Protein AF-A0A963LP59-F1 (afdb_monomer_lite)

Sequence (106 aa):
TFDLPARMNAHVATSLRHVARDGEGTQTPLRTLEPGSGSCRDDALLMMEAVRRLGIAARFVSGYLYDESLDADGEGAMVDSCVTHAWLQVFLPGAGWITYDPTNNL

Foldseek 3Di:
DVCVLLVLLQCLLVQADEDDDPDPDEDDLVRCVVVRYGHQRNSQNNSCVVVVVVVWHKDKDKDADADPCVVPPNPPDQPRHPHIGIHMWIQDVPPGTDTGGSNRSD

Secondary structure (DSSP, 8-state):
-THHHHHHHHHHHHHSEE----SSS---HHHHHTTTEE-HHHHHHHHHHHHHHTT--EEEEEEE---GGGGTTTTTPPTTTTSEEEEEEEEETTTEEEEE-TTTT-

Structure (mmCIF, N/CA/C/O backbone):
data_AF-A0A963LP59-F1
#
_entry.id   AF-A0A963LP59-F1
#
loop_
_atom_site.group_PDB
_atom_site.id
_atom_site.type_symbol
_atom_site.label_atom_id
_atom_site.label_alt_id
_atom_site.label_comp_id
_atom_site.label_asym_id
_atom_site.label_entity_id
_atom_site.label_seq_id
_atom_site.pdbx_PDB_ins_code
_atom_site.Cartn_x
_atom_site.Cartn_y
_atom_site.Cartn_z
_atom_site.occupancy
_atom_site.B_iso_or_equiv
_atom_site.auth_seq_id
_atom_site.auth_comp_id
_atom_site.auth_asym_id
_atom_site.auth_atom_id
_atom_site.pdbx_PDB_model_num
ATOM 1 N N . THR A 1 1 ? -17.927 -0.060 7.142 1.00 60.94 1 THR A N 1
ATOM 2 C CA . THR A 1 1 ? -16.512 0.056 7.564 1.00 60.94 1 THR A CA 1
ATOM 3 C C . THR A 1 1 ? -15.625 -1.003 6.931 1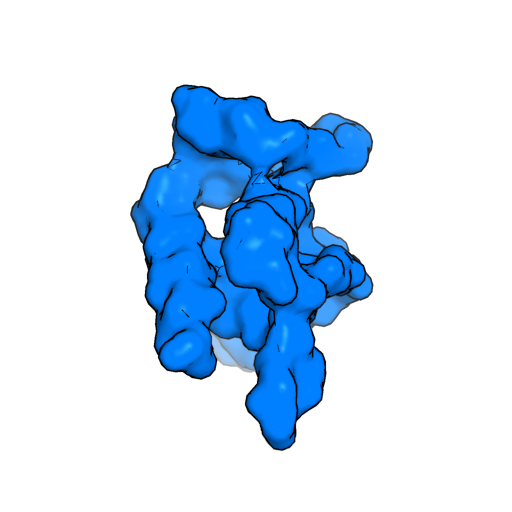.00 60.94 1 THR A C 1
ATOM 5 O O . THR A 1 1 ? -14.595 -0.625 6.402 1.00 60.94 1 THR A O 1
ATOM 8 N N . PHE A 1 2 ? -16.025 -2.283 6.908 1.00 72.94 2 PHE A N 1
ATOM 9 C CA . PHE A 1 2 ? -15.237 -3.378 6.307 1.00 72.94 2 PHE A CA 1
ATOM 10 C C . PHE A 1 2 ? -14.897 -3.211 4.817 1.00 72.94 2 PHE A C 1
ATOM 12 O O . PHE A 1 2 ? -13.847 -3.660 4.388 1.00 72.94 2 PHE A O 1
ATOM 19 N N . ASP A 1 3 ? -15.750 -2.532 4.051 1.00 88.19 3 ASP A N 1
ATOM 20 C CA . ASP A 1 3 ? -15.566 -2.319 2.607 1.00 88.19 3 ASP A CA 1
ATOM 21 C C . ASP A 1 3 ? -14.497 -1.261 2.262 1.00 88.19 3 ASP A C 1
ATOM 23 O O . ASP A 1 3 ? -13.951 -1.223 1.163 1.00 88.19 3 ASP A O 1
ATOM 27 N N . LEU A 1 4 ? -14.164 -0.380 3.211 1.00 91.12 4 LEU A N 1
ATOM 28 C CA . LEU A 1 4 ? -13.279 0.751 2.940 1.00 91.12 4 LEU A CA 1
ATOM 29 C C . LEU A 1 4 ? -11.848 0.319 2.561 1.00 91.12 4 LEU A C 1
ATOM 31 O O . LEU A 1 4 ? -11.371 0.796 1.532 1.00 91.12 4 LEU A O 1
ATOM 35 N N . PRO A 1 5 ? -11.169 -0.583 3.302 1.00 91.69 5 PRO A N 1
ATOM 36 C CA . PRO A 1 5 ? -9.846 -1.063 2.904 1.00 91.69 5 PRO A CA 1
ATOM 37 C C . PRO A 1 5 ? -9.851 -1.779 1.549 1.00 91.69 5 PRO A C 1
ATOM 39 O O . PRO A 1 5 ? -8.947 -1.548 0.757 1.00 91.69 5 PRO A O 1
ATOM 42 N N . ALA A 1 6 ? -10.888 -2.562 1.241 1.00 92.19 6 ALA A N 1
ATOM 43 C CA . ALA A 1 6 ? -11.010 -3.242 -0.049 1.00 92.19 6 ALA A CA 1
ATOM 44 C C . ALA A 1 6 ? -11.122 -2.243 -1.215 1.00 92.19 6 ALA A C 1
ATOM 46 O O . ALA A 1 6 ? -10.415 -2.357 -2.215 1.00 92.19 6 ALA A O 1
ATOM 47 N N . ARG A 1 7 ? -11.942 -1.194 -1.064 1.00 94.38 7 ARG A N 1
ATOM 48 C CA . ARG A 1 7 ? -12.031 -0.112 -2.058 1.00 94.38 7 ARG A CA 1
ATOM 49 C C . ARG A 1 7 ? -10.726 0.666 -2.205 1.00 94.38 7 ARG A C 1
ATOM 51 O O . ARG A 1 7 ? -10.390 1.076 -3.312 1.00 94.38 7 ARG A O 1
ATOM 58 N N . MET A 1 8 ? -10.004 0.887 -1.106 1.00 93.69 8 MET A N 1
ATOM 59 C CA . MET A 1 8 ? -8.686 1.524 -1.146 1.00 93.69 8 MET A CA 1
ATOM 60 C C . MET A 1 8 ? -7.670 0.656 -1.892 1.00 93.69 8 MET A C 1
ATOM 62 O O . MET A 1 8 ? -6.946 1.195 -2.720 1.00 93.69 8 MET A O 1
ATOM 66 N N . ASN A 1 9 ? -7.668 -0.659 -1.658 1.00 93.62 9 ASN A N 1
ATOM 67 C CA . ASN A 1 9 ? -6.807 -1.616 -2.355 1.00 93.62 9 ASN A CA 1
ATOM 68 C C . ASN A 1 9 ? -7.004 -1.534 -3.872 1.00 93.62 9 ASN A C 1
ATOM 70 O O . ASN A 1 9 ? -6.069 -1.231 -4.608 1.00 93.62 9 ASN A O 1
ATOM 74 N N . ALA A 1 10 ? -8.257 -1.665 -4.316 1.00 92.94 10 ALA A N 1
ATOM 75 C CA . ALA A 1 10 ? -8.611 -1.583 -5.728 1.00 92.94 10 ALA A CA 1
ATOM 76 C C . ALA A 1 10 ? -8.272 -0.220 -6.342 1.00 92.94 10 ALA A C 1
ATOM 78 O O . ALA A 1 10 ? -7.862 -0.136 -7.500 1.00 92.94 10 ALA A O 1
ATOM 79 N N . HIS A 1 11 ? -8.423 0.864 -5.579 1.00 94.12 11 HIS A N 1
ATOM 80 C CA . HIS A 1 11 ? -8.064 2.191 -6.060 1.00 94.12 11 HIS A CA 1
ATOM 81 C C . HIS A 1 11 ? -6.551 2.351 -6.226 1.00 94.12 11 HIS A C 1
ATOM 83 O O . HIS A 1 11 ? -6.119 2.879 -7.245 1.00 94.12 11 HIS A O 1
ATOM 89 N N . VAL A 1 12 ? -5.748 1.879 -5.271 1.00 92.12 12 VAL A N 1
ATOM 90 C CA . VAL A 1 12 ? -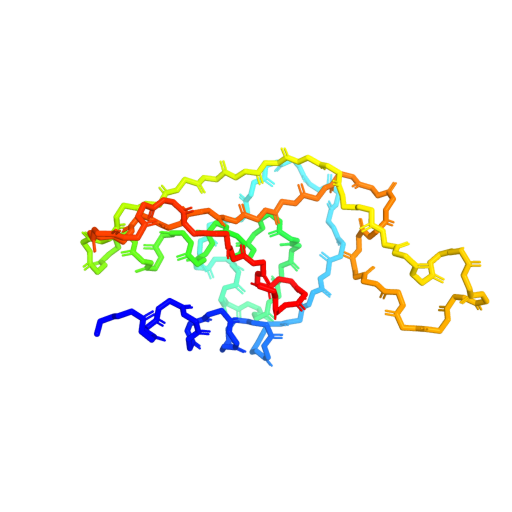4.281 1.930 -5.356 1.00 92.12 12 VAL A CA 1
ATOM 91 C C . VAL A 1 12 ? -3.791 1.090 -6.538 1.00 92.12 12 VAL A C 1
ATOM 93 O O . VAL A 1 12 ? -3.056 1.615 -7.371 1.00 92.12 12 VAL A O 1
ATOM 96 N N . ALA A 1 13 ? -4.302 -0.137 -6.680 1.00 90.38 13 ALA A N 1
ATOM 97 C CA . ALA A 1 13 ? -3.952 -1.052 -7.767 1.00 90.38 13 ALA A CA 1
ATOM 98 C C . ALA A 1 13 ? -4.254 -0.496 -9.166 1.00 90.38 13 ALA A C 1
ATOM 100 O O . ALA A 1 13 ? -3.544 -0.775 -10.126 1.00 90.38 13 ALA A O 1
ATOM 101 N N . THR A 1 14 ? -5.323 0.294 -9.299 1.00 92.31 14 THR A N 1
ATOM 102 C CA . THR A 1 14 ? -5.742 0.851 -10.597 1.00 92.31 14 THR A CA 1
ATOM 103 C C . THR A 1 14 ? -5.161 2.233 -10.882 1.00 92.31 14 THR A C 1
ATOM 105 O O . THR A 1 14 ? -5.100 2.639 -12.042 1.00 92.31 14 THR A O 1
ATOM 108 N N . SER A 1 15 ? -4.752 2.972 -9.847 1.00 92.25 15 SER A N 1
ATOM 109 C CA . SER A 1 15 ? -4.329 4.374 -9.977 1.00 92.25 15 SER A CA 1
ATOM 110 C C . SER A 1 15 ? -2.820 4.555 -10.078 1.00 92.25 15 SER A C 1
ATOM 112 O O . SER A 1 15 ? -2.373 5.617 -10.515 1.00 92.25 15 SER A O 1
ATOM 114 N N . LEU A 1 16 ? -2.031 3.563 -9.661 1.00 93.31 16 LEU A N 1
ATOM 115 C CA . LEU A 1 16 ? -0.574 3.644 -9.651 1.00 93.31 16 LEU A CA 1
ATOM 116 C C . LEU A 1 16 ? 0.025 2.696 -10.678 1.00 93.31 16 LEU A C 1
ATOM 118 O O . LEU A 1 16 ? -0.398 1.554 -10.834 1.00 93.31 16 LEU A O 1
ATOM 122 N N . ARG A 1 17 ? 1.052 3.173 -11.380 1.00 91.31 17 ARG A N 1
ATOM 123 C CA . ARG A 1 17 ? 1.850 2.327 -12.261 1.00 91.31 17 ARG A CA 1
ATOM 124 C C . ARG A 1 17 ? 2.907 1.604 -11.436 1.00 91.31 17 ARG A C 1
ATOM 126 O O . ARG A 1 17 ? 3.803 2.249 -10.891 1.00 91.31 17 ARG A O 1
ATOM 133 N N . HIS A 1 18 ? 2.856 0.280 -11.436 1.00 87.75 18 HIS A N 1
ATOM 134 C CA . HIS A 1 18 ? 3.907 -0.524 -10.834 1.00 87.75 18 HIS A CA 1
ATOM 135 C C . HIS A 1 18 ? 5.230 -0.381 -11.608 1.00 87.75 18 HIS A C 1
ATOM 137 O O . HIS A 1 18 ? 5.256 -0.453 -12.840 1.00 87.75 18 HIS A O 1
ATOM 143 N N . VAL A 1 19 ? 6.330 -0.156 -10.889 1.00 89.81 19 VAL A N 1
ATOM 144 C CA . VAL A 1 19 ? 7.686 -0.041 -11.438 1.00 89.81 19 VAL A CA 1
ATOM 145 C C . VAL A 1 19 ? 8.694 -0.755 -10.542 1.00 89.81 19 VAL A C 1
ATOM 147 O O . VAL A 1 19 ? 8.727 -0.547 -9.329 1.00 89.81 19 VAL A O 1
ATOM 150 N N . ALA A 1 20 ? 9.577 -1.548 -11.149 1.00 86.44 20 ALA A N 1
ATOM 151 C CA . ALA A 1 20 ? 10.716 -2.122 -10.443 1.00 86.44 20 ALA A CA 1
ATOM 152 C C . ALA A 1 20 ? 11.683 -1.013 -9.992 1.00 86.44 20 ALA A C 1
ATOM 154 O O . ALA A 1 20 ? 11.908 -0.028 -10.704 1.00 86.44 20 ALA A O 1
ATOM 155 N N . ARG A 1 21 ? 12.255 -1.165 -8.794 1.00 88.25 21 ARG A N 1
ATOM 156 C CA . ARG A 1 21 ? 13.171 -0.187 -8.193 1.00 88.25 21 ARG A CA 1
ATOM 157 C C . ARG A 1 21 ? 14.335 -0.864 -7.484 1.00 88.25 21 ARG A C 1
ATOM 159 O O . ARG A 1 21 ? 14.117 -1.563 -6.500 1.00 88.25 21 ARG A O 1
ATOM 166 N N . ASP A 1 22 ? 15.548 -0.476 -7.862 1.00 82.81 22 ASP A N 1
ATOM 167 C CA . ASP A 1 22 ? 16.793 -0.970 -7.250 1.00 82.81 22 ASP A CA 1
ATOM 168 C C . ASP A 1 22 ? 17.177 -0.253 -5.944 1.00 82.81 22 ASP A C 1
ATOM 170 O O . ASP A 1 22 ? 18.041 -0.712 -5.202 1.00 82.81 22 ASP A O 1
ATOM 174 N N . GLY A 1 23 ? 16.560 0.897 -5.644 1.00 82.69 23 GLY A N 1
ATOM 175 C CA . GLY A 1 23 ? 16.880 1.673 -4.441 1.00 82.69 23 GLY A CA 1
ATOM 176 C C . GLY A 1 23 ? 16.517 0.934 -3.149 1.00 82.69 23 GLY A C 1
ATOM 177 O O . GLY A 1 23 ? 15.523 0.215 -3.103 1.00 82.69 23 GLY A O 1
ATOM 178 N N . GLU A 1 24 ? 17.280 1.128 -2.077 1.00 84.56 24 GLU A N 1
ATOM 179 C CA . GLU A 1 24 ? 16.961 0.557 -0.764 1.00 84.56 24 GLU A CA 1
ATOM 180 C C . GLU A 1 24 ? 15.746 1.252 -0.117 1.00 84.56 24 GLU A C 1
ATOM 182 O O . GLU A 1 24 ? 15.490 2.437 -0.340 1.00 84.56 24 GLU A O 1
ATOM 187 N N . GLY A 1 25 ? 15.000 0.506 0.703 1.00 88.25 25 GLY A N 1
ATOM 188 C CA . GLY A 1 25 ? 13.884 1.038 1.486 1.00 88.25 25 GLY A CA 1
ATOM 189 C C . GLY A 1 25 ? 12.643 1.379 0.661 1.00 88.25 25 GLY A C 1
ATOM 190 O O . GLY A 1 25 ? 12.498 0.967 -0.485 1.00 88.25 25 GLY A O 1
ATOM 191 N N . THR A 1 26 ? 11.711 2.102 1.268 1.00 91.44 26 THR A N 1
ATOM 192 C CA . THR A 1 26 ? 10.433 2.481 0.659 1.00 91.44 26 THR A CA 1
ATOM 193 C C . THR A 1 26 ? 10.389 3.968 0.329 1.00 91.44 26 THR A C 1
ATOM 195 O O . THR A 1 26 ? 11.006 4.804 0.995 1.00 91.44 26 THR A O 1
ATOM 198 N N . GLN A 1 27 ? 9.618 4.323 -0.691 1.00 92.81 27 GLN A N 1
ATOM 199 C CA . GLN A 1 27 ? 9.220 5.700 -0.948 1.00 92.81 27 GLN A CA 1
ATOM 200 C C . GLN A 1 27 ? 8.266 6.191 0.136 1.00 92.81 27 GLN A C 1
ATOM 202 O O . GLN A 1 27 ? 7.445 5.442 0.659 1.00 92.81 27 GLN A O 1
ATOM 207 N N . THR A 1 28 ? 8.332 7.481 0.460 1.00 95.06 28 THR A N 1
ATOM 208 C CA . THR A 1 28 ? 7.266 8.087 1.259 1.00 95.06 28 THR A CA 1
ATOM 209 C C . THR A 1 28 ? 5.964 8.107 0.447 1.00 95.06 28 THR A C 1
ATOM 211 O 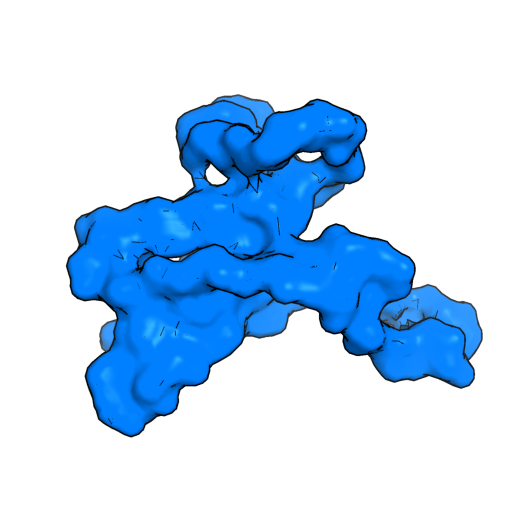O . THR A 1 28 ? 6.025 8.236 -0.776 1.00 95.06 28 THR A O 1
ATOM 214 N N . PRO A 1 29 ? 4.783 8.081 1.092 1.00 94.94 29 PRO A N 1
ATOM 215 C CA . PRO A 1 29 ? 3.496 8.149 0.394 1.00 94.94 29 PRO A CA 1
ATOM 216 C C . PRO A 1 29 ? 3.400 9.282 -0.640 1.00 94.94 29 PRO A C 1
ATOM 218 O O . PRO A 1 29 ? 2.889 9.088 -1.736 1.00 94.94 29 PRO A O 1
ATOM 221 N N . LEU A 1 30 ? 3.946 10.462 -0.320 1.00 94.75 30 LEU A N 1
ATOM 222 C CA . LEU A 1 30 ? 3.976 11.602 -1.241 1.00 94.75 30 LEU A CA 1
ATOM 223 C C . LEU A 1 30 ? 4.841 11.333 -2.478 1.00 94.75 30 LEU A C 1
ATOM 225 O O . LEU A 1 30 ? 4.447 11.702 -3.578 1.00 94.75 30 LEU A O 1
ATOM 229 N N . ARG A 1 31 ? 5.987 10.662 -2.316 1.00 94.50 31 ARG A N 1
ATOM 230 C CA . ARG A 1 31 ? 6.868 10.301 -3.433 1.00 94.50 31 ARG A CA 1
ATOM 231 C C . ARG A 1 31 ? 6.284 9.221 -4.331 1.00 94.50 31 ARG A C 1
ATOM 233 O O . ARG A 1 31 ? 6.597 9.238 -5.511 1.00 94.50 31 ARG A O 1
ATOM 240 N N . THR A 1 32 ? 5.413 8.360 -3.812 1.00 93.62 32 THR A N 1
ATOM 241 C CA . THR A 1 32 ? 4.639 7.419 -4.634 1.00 93.62 32 THR A CA 1
ATOM 242 C C . THR A 1 32 ? 3.532 8.141 -5.415 1.00 93.62 32 THR A C 1
ATOM 244 O O . THR A 1 32 ? 3.322 7.872 -6.598 1.00 93.62 32 THR A O 1
ATOM 247 N N . LEU A 1 33 ? 2.842 9.095 -4.774 1.00 94.31 33 LEU A N 1
ATOM 248 C CA . LEU A 1 33 ? 1.714 9.827 -5.365 1.00 94.31 33 LEU A CA 1
ATOM 249 C C . LEU A 1 33 ? 2.128 10.869 -6.417 1.00 94.31 33 LEU A C 1
ATOM 251 O O . LEU A 1 33 ? 1.431 11.013 -7.414 1.00 94.31 33 LEU A O 1
ATOM 255 N N . GLU A 1 34 ? 3.241 11.585 -6.221 1.00 94.69 34 GLU A N 1
ATOM 256 C CA . GLU A 1 34 ? 3.741 12.619 -7.149 1.00 94.69 34 GLU A CA 1
ATOM 257 C C . GLU A 1 34 ? 3.907 12.118 -8.605 1.00 94.69 34 GLU A C 1
ATOM 259 O O . GLU A 1 34 ? 3.358 12.744 -9.513 1.00 94.69 34 GLU A O 1
ATOM 264 N N . PRO A 1 35 ? 4.633 11.012 -8.868 1.00 92.94 35 PRO A N 1
ATOM 265 C CA . PRO A 1 35 ? 4.763 10.420 -10.198 1.00 92.94 35 PRO A CA 1
ATOM 266 C C . PRO A 1 35 ? 3.652 9.410 -10.531 1.00 92.94 35 PRO A C 1
ATOM 268 O O . PRO A 1 35 ? 3.600 8.928 -11.666 1.00 92.94 35 PRO A O 1
ATOM 271 N N . GLY A 1 36 ? 2.811 9.045 -9.555 1.00 94.00 36 GLY A N 1
ATOM 272 C CA . GLY A 1 36 ? 1.812 7.983 -9.689 1.00 94.00 36 GLY A CA 1
ATOM 273 C C . GLY A 1 36 ? 2.434 6.613 -9.970 1.00 94.00 36 GLY A C 1
ATOM 274 O O . GLY A 1 36 ? 1.919 5.863 -10.799 1.00 94.00 36 GLY A O 1
ATOM 275 N N . SER A 1 37 ? 3.582 6.305 -9.357 1.00 92.81 37 SER A N 1
ATOM 276 C CA . SER A 1 37 ? 4.283 5.037 -9.580 1.00 92.81 37 SER A CA 1
ATOM 277 C C . SER A 1 37 ? 5.158 4.614 -8.405 1.00 92.81 37 SER A C 1
ATOM 279 O O . SER A 1 37 ? 5.857 5.448 -7.825 1.00 92.81 37 SER A O 1
ATOM 281 N N . GLY A 1 38 ? 5.200 3.314 -8.129 1.00 92.12 38 GLY A N 1
ATOM 282 C CA . GLY A 1 38 ? 5.991 2.713 -7.058 1.00 92.12 38 GLY A CA 1
ATOM 283 C C . GLY A 1 38 ? 6.241 1.227 -7.299 1.00 92.12 38 GLY A C 1
ATOM 284 O O . GLY A 1 38 ? 5.722 0.658 -8.255 1.00 92.12 38 GLY A O 1
ATOM 285 N N . SER A 1 39 ? 7.074 0.616 -6.459 1.00 92.12 39 SER A N 1
ATOM 286 C CA . SER A 1 39 ? 7.185 -0.846 -6.393 1.00 92.12 39 SER A CA 1
ATOM 287 C C . SER A 1 39 ? 6.240 -1.407 -5.318 1.00 92.12 39 SER A C 1
ATOM 289 O O . SER A 1 39 ? 5.686 -0.644 -4.529 1.00 92.12 39 SER A O 1
ATOM 291 N N . CYS A 1 40 ? 6.105 -2.732 -5.207 1.00 91.69 40 CYS A N 1
ATOM 292 C CA . CYS A 1 40 ? 5.173 -3.390 -4.272 1.00 91.69 40 CYS A CA 1
ATOM 293 C C . CYS A 1 40 ? 5.259 -2.863 -2.823 1.00 91.69 40 CYS A C 1
ATOM 295 O O . CYS A 1 40 ? 4.261 -2.537 -2.181 1.00 91.69 40 CYS A O 1
ATOM 297 N N . ARG A 1 41 ? 6.482 -2.667 -2.319 1.00 93.19 41 ARG A N 1
ATOM 298 C CA . ARG A 1 41 ? 6.760 -2.070 -0.998 1.00 93.19 41 ARG A CA 1
ATOM 299 C C . ARG A 1 41 ? 6.292 -0.615 -0.852 1.00 93.19 41 ARG A C 1
ATOM 301 O O . ARG A 1 41 ? 5.942 -0.204 0.253 1.00 93.19 41 ARG A O 1
ATOM 308 N N . ASP A 1 42 ? 6.310 0.164 -1.930 1.00 94.50 42 ASP A N 1
ATOM 309 C CA . ASP A 1 42 ? 5.907 1.573 -1.929 1.00 94.50 42 ASP A CA 1
ATOM 310 C C . ASP A 1 42 ? 4.381 1.676 -1.882 1.00 94.50 42 ASP A C 1
ATOM 312 O O . ASP A 1 42 ? 3.839 2.473 -1.112 1.00 94.50 42 ASP A O 1
ATOM 316 N N . ASP A 1 43 ? 3.699 0.820 -2.642 1.00 93.44 43 ASP A N 1
ATOM 317 C CA . ASP A 1 43 ? 2.239 0.740 -2.682 1.00 93.44 43 ASP A CA 1
ATOM 318 C C . ASP A 1 43 ? 1.684 0.211 -1.350 1.00 93.44 43 ASP A C 1
ATOM 320 O O . ASP A 1 43 ? 0.756 0.791 -0.774 1.00 9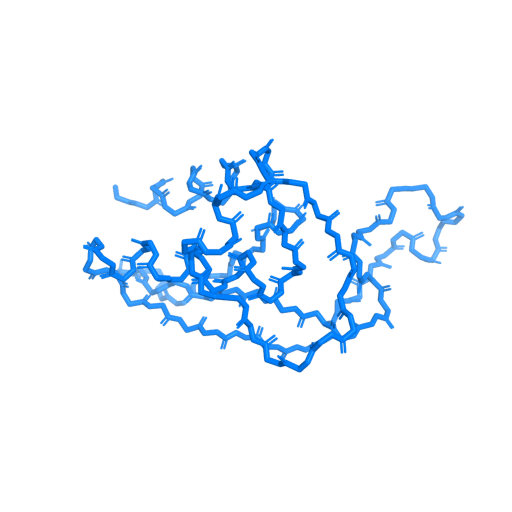3.44 43 ASP A O 1
ATOM 324 N N . ALA A 1 44 ? 2.323 -0.821 -0.787 1.00 94.31 44 ALA A N 1
ATOM 325 C CA . ALA A 1 44 ? 2.006 -1.344 0.539 1.00 94.31 44 ALA A CA 1
ATOM 326 C C . ALA A 1 44 ? 2.179 -0.281 1.637 1.00 94.31 44 ALA A C 1
ATOM 328 O O . ALA A 1 44 ? 1.308 -0.135 2.502 1.00 94.31 44 ALA A O 1
ATOM 329 N N . LEU A 1 45 ? 3.269 0.500 1.604 1.00 95.94 45 LEU A N 1
ATOM 330 C CA . LEU A 1 45 ? 3.489 1.579 2.569 1.00 95.94 45 LEU A CA 1
ATOM 331 C C . LEU A 1 45 ? 2.474 2.716 2.397 1.00 95.94 45 LEU A C 1
ATOM 333 O O . LEU A 1 45 ? 1.932 3.201 3.391 1.00 95.94 45 LEU A O 1
ATOM 337 N N . LEU A 1 46 ? 2.190 3.129 1.160 1.00 95.81 46 LEU A N 1
ATOM 338 C CA . LEU A 1 46 ? 1.197 4.159 0.862 1.00 95.81 46 LEU A CA 1
ATOM 339 C C . LEU A 1 46 ? -0.178 3.774 1.415 1.00 95.81 46 LEU A C 1
ATOM 341 O O . LEU A 1 46 ? -0.787 4.561 2.146 1.00 95.81 46 LEU A O 1
ATOM 345 N N . MET A 1 47 ? -0.652 2.561 1.117 1.00 95.38 47 MET A N 1
ATOM 346 C CA . MET A 1 47 ? -1.945 2.100 1.615 1.00 95.38 47 MET A CA 1
ATOM 347 C C . MET A 1 47 ? -1.939 1.955 3.141 1.00 95.38 47 MET A C 1
ATOM 349 O O . MET A 1 47 ? -2.902 2.371 3.789 1.00 95.38 47 MET A O 1
ATOM 353 N N . MET A 1 48 ? -0.855 1.434 3.729 1.00 96.44 48 MET A N 1
ATOM 354 C CA . MET A 1 48 ? -0.714 1.289 5.181 1.00 96.44 48 MET A CA 1
ATOM 355 C C . MET A 1 48 ? -0.822 2.643 5.894 1.00 96.44 48 MET A C 1
ATOM 357 O O . MET A 1 48 ? -1.542 2.767 6.886 1.00 96.44 48 MET A O 1
ATOM 361 N N . GLU A 1 49 ? -0.141 3.671 5.392 1.00 96.50 49 GLU A N 1
ATOM 362 C CA . GLU A 1 49 ? -0.226 5.014 5.964 1.00 96.50 49 GLU A CA 1
ATOM 363 C C . GLU A 1 49 ? -1.612 5.630 5.748 1.00 96.50 49 GLU A C 1
ATOM 365 O O . GLU A 1 49 ? -2.159 6.240 6.669 1.00 96.50 49 GLU A O 1
ATOM 370 N N . ALA A 1 50 ? -2.239 5.408 4.590 1.00 95.00 50 ALA A N 1
ATOM 371 C CA . ALA A 1 50 ? -3.589 5.893 4.322 1.00 95.00 50 ALA A CA 1
ATOM 372 C C . ALA A 1 50 ? -4.624 5.314 5.306 1.00 95.00 50 ALA A C 1
ATOM 374 O O . ALA A 1 50 ? -5.403 6.071 5.885 1.00 95.00 50 ALA A O 1
ATOM 375 N N . VAL A 1 51 ? -4.609 4.002 5.572 1.00 95.06 51 VAL A N 1
ATOM 376 C CA . VAL A 1 51 ? -5.546 3.390 6.536 1.00 95.06 51 VAL A CA 1
ATOM 377 C C . VAL A 1 51 ? -5.242 3.795 7.983 1.00 95.06 51 VAL A C 1
ATOM 379 O O . VAL A 1 51 ? -6.170 4.021 8.765 1.00 95.06 51 VAL A O 1
ATOM 382 N N . ARG A 1 52 ? -3.964 3.989 8.339 1.00 95.44 52 ARG A N 1
ATOM 383 C CA . ARG A 1 52 ? -3.563 4.493 9.665 1.00 95.44 52 ARG A CA 1
ATOM 384 C C . ARG A 1 52 ? -4.087 5.900 9.932 1.00 95.44 52 ARG A C 1
ATOM 386 O O . ARG A 1 52 ? -4.521 6.182 11.047 1.00 95.44 52 ARG A O 1
ATOM 393 N N . ARG A 1 53 ? -4.126 6.771 8.917 1.00 95.25 53 ARG A N 1
ATOM 394 C CA . ARG A 1 53 ? -4.732 8.115 9.028 1.00 95.25 53 ARG A CA 1
ATOM 395 C C . ARG A 1 53 ? -6.236 8.085 9.287 1.00 95.25 53 ARG A C 1
ATOM 397 O O . ARG A 1 53 ? -6.771 9.058 9.807 1.00 95.25 53 ARG A O 1
ATOM 404 N N . LEU A 1 54 ? -6.895 6.973 8.979 1.00 93.06 54 LEU A N 1
ATOM 405 C CA . LEU A 1 54 ? -8.311 6.738 9.259 1.00 93.06 54 LEU A CA 1
ATOM 406 C C . LEU A 1 54 ? -8.537 6.054 10.619 1.00 93.06 54 LEU A C 1
ATOM 408 O O . LEU A 1 54 ? -9.657 5.654 10.928 1.00 93.06 54 LEU A O 1
ATOM 412 N N . GLY A 1 55 ? -7.486 5.909 11.436 1.00 93.81 55 GLY A N 1
ATOM 413 C CA . GLY A 1 55 ? -7.551 5.269 12.750 1.00 93.81 55 GLY A CA 1
ATOM 414 C C . GLY A 1 55 ? -7.580 3.741 12.699 1.00 93.81 55 GLY A C 1
ATOM 415 O O . GLY A 1 55 ? -7.906 3.107 13.701 1.00 93.81 55 GLY A O 1
ATOM 416 N N . ILE A 1 56 ? -7.251 3.137 11.553 1.00 94.06 56 ILE A N 1
ATOM 417 C CA . ILE A 1 56 ? -7.246 1.684 11.383 1.00 94.06 56 ILE A CA 1
ATOM 418 C C . ILE A 1 56 ? -5.817 1.168 11.558 1.00 94.06 56 ILE A C 1
ATOM 420 O O . ILE A 1 56 ? -4.885 1.635 10.902 1.00 94.06 56 ILE A O 1
ATOM 424 N N . ALA A 1 57 ? -5.629 0.194 12.448 1.00 95.19 57 ALA A N 1
ATOM 425 C CA . ALA A 1 57 ? -4.319 -0.407 12.647 1.00 95.19 57 ALA A CA 1
ATOM 426 C C . ALA A 1 57 ? -3.916 -1.226 11.413 1.00 95.19 57 ALA A C 1
ATOM 428 O O . ALA A 1 57 ? -4.689 -2.039 10.909 1.00 95.19 57 ALA A O 1
ATOM 429 N N . ALA A 1 58 ? -2.686 -1.023 10.950 1.00 96.81 58 ALA A N 1
ATOM 430 C CA . ALA A 1 58 ? -2.123 -1.754 9.825 1.00 96.81 58 ALA A CA 1
ATOM 431 C C . ALA A 1 58 ? -0.643 -2.063 10.051 1.00 96.81 58 ALA A C 1
ATOM 433 O O . ALA A 1 58 ? 0.063 -1.299 10.723 1.00 96.81 58 ALA A O 1
ATOM 434 N N . ARG A 1 59 ? -0.182 -3.181 9.491 1.00 95.62 59 ARG A N 1
ATOM 435 C CA . ARG A 1 59 ? 1.211 -3.634 9.545 1.00 95.62 59 ARG A CA 1
ATOM 436 C C . ARG A 1 59 ? 1.729 -3.978 8.157 1.00 95.62 59 ARG A C 1
ATOM 438 O O . ARG A 1 59 ? 0.980 -4.470 7.317 1.00 95.62 59 ARG A O 1
ATOM 445 N N . PHE A 1 60 ? 3.018 -3.732 7.972 1.00 94.81 60 PHE A N 1
ATOM 446 C CA . PHE A 1 60 ? 3.754 -4.086 6.770 1.00 94.81 60 PHE A CA 1
ATOM 447 C C . PHE A 1 60 ? 4.144 -5.561 6.826 1.00 94.81 60 PHE A C 1
ATOM 449 O O . PHE A 1 60 ? 4.537 -6.049 7.891 1.00 94.81 60 PHE A O 1
ATOM 456 N N . VAL A 1 61 ? 4.042 -6.257 5.699 1.00 94.31 61 VAL A N 1
ATOM 457 C CA . VAL A 1 61 ? 4.434 -7.660 5.582 1.00 94.31 61 VAL A CA 1
ATOM 458 C C . VAL A 1 61 ? 5.311 -7.820 4.348 1.00 94.31 61 VAL A C 1
ATOM 460 O O . VAL A 1 61 ? 5.000 -7.283 3.289 1.00 94.31 61 VAL A O 1
ATOM 463 N N . SER A 1 62 ? 6.413 -8.550 4.495 1.00 90.31 62 SER A N 1
ATOM 464 C CA . SER A 1 62 ? 7.279 -8.956 3.392 1.00 90.31 62 SER A CA 1
ATOM 465 C C . SER A 1 62 ? 7.453 -10.469 3.389 1.00 90.31 62 SER A C 1
ATOM 467 O O . SER A 1 62 ? 7.447 -11.113 4.441 1.00 90.31 62 SER A O 1
ATOM 469 N N . GLY A 1 63 ? 7.606 -11.040 2.201 1.00 89.25 63 GLY A N 1
ATOM 470 C CA . GLY A 1 63 ? 7.742 -12.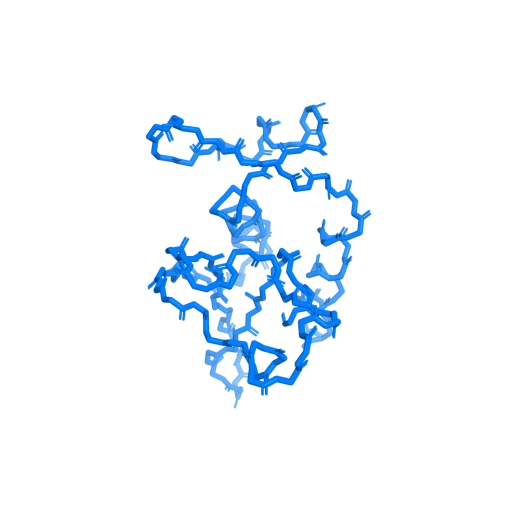478 2.020 1.00 89.25 63 GLY A CA 1
ATOM 471 C C . GLY A 1 63 ? 7.924 -12.838 0.555 1.00 89.25 63 GLY A C 1
ATOM 472 O O . GLY A 1 63 ? 8.464 -12.050 -0.213 1.00 89.25 63 GLY A O 1
ATOM 473 N N . TYR A 1 64 ? 7.465 -14.024 0.180 1.00 85.31 64 TYR A N 1
ATOM 474 C CA . TYR A 1 64 ? 7.468 -14.494 -1.201 1.00 85.31 64 TYR A CA 1
ATOM 475 C C . TYR A 1 64 ? 6.029 -14.746 -1.628 1.00 85.31 64 TYR A C 1
ATOM 477 O O . TYR A 1 64 ? 5.262 -15.336 -0.862 1.00 85.31 64 TYR A O 1
ATOM 485 N N . LEU A 1 65 ? 5.679 -14.296 -2.830 1.00 81.19 65 LEU A N 1
ATOM 486 C CA . LEU A 1 65 ? 4.410 -14.627 -3.458 1.00 81.19 65 LEU A CA 1
ATOM 487 C C . LEU A 1 65 ? 4.632 -15.844 -4.359 1.00 81.19 65 LEU A C 1
ATOM 489 O O . LEU A 1 65 ? 5.478 -15.818 -5.257 1.00 81.19 65 LEU A O 1
ATOM 493 N N . TYR A 1 66 ? 3.904 -16.917 -4.070 1.00 78.75 66 TYR A N 1
ATOM 494 C CA . TYR A 1 66 ? 3.785 -18.047 -4.979 1.00 78.75 66 TYR A CA 1
ATOM 495 C C . TYR A 1 66 ? 2.542 -17.849 -5.838 1.00 78.75 66 TYR A C 1
ATOM 497 O O . TYR A 1 66 ? 1.510 -17.393 -5.345 1.00 78.75 66 TYR A O 1
ATOM 505 N N . ASP A 1 67 ? 2.669 -18.202 -7.106 1.00 73.94 67 ASP A N 1
ATOM 506 C CA . ASP A 1 67 ? 1.637 -18.035 -8.109 1.00 73.94 67 ASP A CA 1
ATOM 507 C C . ASP A 1 67 ? 1.440 -19.357 -8.843 1.00 73.94 67 ASP A C 1
ATOM 509 O O . ASP A 1 67 ? 2.359 -19.881 -9.469 1.00 73.94 67 ASP A O 1
ATOM 513 N N . GLU A 1 68 ? 0.227 -19.894 -8.736 1.00 68.81 68 GLU A N 1
ATOM 514 C CA . GLU A 1 68 ? -0.168 -21.168 -9.336 1.00 68.81 68 GLU A CA 1
ATOM 515 C C . GLU A 1 68 ? -0.119 -21.131 -10.875 1.00 68.81 68 GLU A C 1
ATOM 517 O O . GLU A 1 68 ? 0.055 -22.172 -11.505 1.00 68.81 68 GLU A O 1
ATOM 522 N N . SER A 1 69 ? -0.209 -19.952 -11.506 1.00 66.50 69 SER A N 1
ATOM 523 C CA . SER A 1 69 ? -0.084 -19.817 -12.968 1.00 66.50 69 SER A CA 1
ATOM 524 C C . SER A 1 69 ? 1.330 -20.113 -13.481 1.00 66.50 69 SER A C 1
ATOM 526 O O . SER A 1 69 ? 1.515 -20.420 -14.659 1.00 66.50 69 SER A O 1
ATOM 528 N N . LEU A 1 70 ? 2.334 -20.111 -12.599 1.00 65.25 70 LEU A N 1
ATOM 529 C CA . LEU A 1 70 ? 3.691 -20.541 -12.937 1.00 65.25 70 LEU A CA 1
ATOM 530 C C . LEU A 1 70 ? 3.777 -22.046 -13.216 1.00 65.25 70 LEU A C 1
ATOM 532 O O . LEU A 1 70 ? 4.690 -22.478 -13.920 1.00 65.25 70 LEU A O 1
ATOM 536 N N . ASP A 1 71 ? 2.821 -22.828 -12.710 1.00 68.25 71 ASP A N 1
ATOM 537 C CA . ASP A 1 71 ? 2.717 -24.258 -13.001 1.00 68.25 71 ASP A CA 1
ATOM 538 C C . ASP A 1 71 ? 1.939 -24.536 -14.302 1.00 68.25 71 ASP A C 1
ATOM 540 O O . ASP A 1 71 ? 1.969 -25.660 -14.808 1.00 68.25 71 ASP A O 1
ATOM 544 N N . ALA A 1 72 ? 1.264 -23.527 -14.868 1.00 60.16 72 ALA A N 1
ATOM 545 C CA . ALA A 1 72 ? 0.411 -23.641 -16.049 1.00 60.16 72 ALA A CA 1
ATOM 546 C C . ALA A 1 72 ? 0.762 -22.581 -17.107 1.00 60.16 72 ALA A C 1
ATOM 548 O O . ALA A 1 72 ? 0.183 -21.505 -17.102 1.00 60.16 72 ALA A O 1
ATOM 549 N N . ASP A 1 73 ? 1.692 -22.887 -18.020 1.00 60.88 73 ASP A N 1
ATOM 550 C CA . ASP A 1 73 ? 2.067 -22.133 -19.241 1.00 60.88 73 ASP A CA 1
ATOM 551 C C . ASP A 1 73 ? 2.250 -20.586 -19.141 1.00 60.88 73 ASP A C 1
ATOM 553 O O . ASP A 1 73 ? 2.541 -19.938 -20.146 1.00 60.88 73 ASP A O 1
ATOM 557 N N . GLY A 1 74 ? 2.186 -19.982 -17.946 1.00 56.19 74 GLY A N 1
ATOM 558 C CA . GLY A 1 74 ? 2.571 -18.602 -17.638 1.00 56.19 74 GLY A CA 1
ATOM 559 C C . GLY A 1 74 ? 1.578 -17.490 -18.010 1.00 56.19 74 GLY A C 1
ATOM 560 O O . GLY A 1 74 ? 1.915 -16.315 -17.841 1.00 56.19 74 GLY A O 1
ATOM 561 N N . GLU A 1 75 ? 0.374 -17.791 -18.510 1.00 55.66 75 GLU A N 1
ATOM 562 C CA . GLU A 1 75 ? -0.622 -16.746 -18.798 1.00 55.66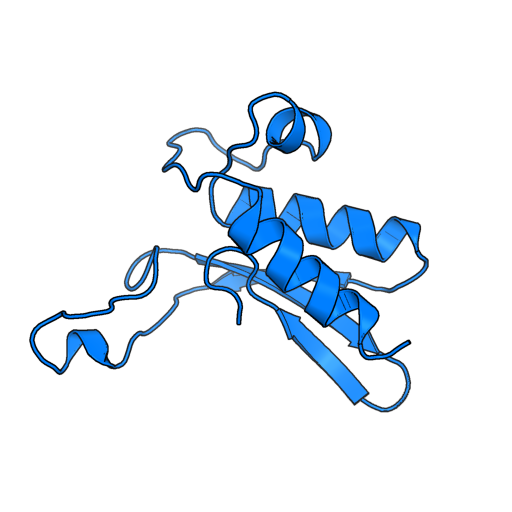 75 GLU A CA 1
ATOM 563 C C . GLU A 1 75 ? -1.311 -16.256 -17.513 1.00 55.66 75 GLU A C 1
ATOM 565 O O . GLU A 1 75 ? -2.065 -16.987 -16.875 1.00 55.66 75 GLU A O 1
ATOM 570 N N . GLY A 1 76 ? -1.089 -14.984 -17.160 1.00 59.03 76 GLY A N 1
ATOM 571 C CA . GLY A 1 76 ? -1.745 -14.330 -16.019 1.00 59.03 76 GLY A CA 1
ATOM 572 C C . GLY A 1 76 ? -0.903 -14.215 -14.748 1.00 59.03 76 GLY A C 1
ATOM 573 O O . GLY A 1 76 ? -1.476 -13.960 -13.692 1.00 59.03 76 GLY A O 1
ATOM 574 N N . ALA A 1 77 ? 0.422 -14.367 -14.852 1.00 60.25 77 ALA A N 1
ATOM 575 C CA . ALA A 1 77 ? 1.299 -14.318 -13.691 1.00 60.25 77 ALA A CA 1
ATOM 576 C C . ALA A 1 77 ? 1.177 -13.009 -12.891 1.00 60.25 77 ALA A C 1
ATOM 578 O O . ALA A 1 77 ? 1.208 -11.909 -13.455 1.00 60.25 77 ALA A O 1
ATOM 579 N N . MET A 1 78 ? 1.066 -13.132 -11.569 1.00 68.81 78 MET A N 1
ATOM 580 C CA . MET A 1 78 ? 1.033 -12.017 -10.632 1.00 68.81 78 MET A CA 1
ATOM 581 C C . MET A 1 78 ? 2.368 -11.273 -10.688 1.00 68.81 78 MET A C 1
ATOM 583 O O . MET A 1 78 ? 3.437 -11.860 -10.901 1.00 68.81 78 MET A O 1
ATOM 587 N N . VAL A 1 79 ? 2.315 -9.962 -10.476 1.00 64.38 79 VAL A N 1
ATOM 588 C CA . VAL A 1 79 ? 3.516 -9.129 -10.457 1.00 64.38 79 VAL A CA 1
ATOM 589 C C . VAL A 1 79 ? 4.352 -9.498 -9.232 1.00 64.38 79 VAL A C 1
ATOM 591 O O . VAL A 1 79 ? 3.810 -9.680 -8.141 1.00 64.38 79 VAL A O 1
ATOM 594 N N . ASP A 1 80 ? 5.668 -9.612 -9.427 1.00 64.06 80 ASP A N 1
ATOM 595 C CA . ASP A 1 80 ? 6.648 -10.037 -8.418 1.00 64.06 80 ASP A CA 1
ATOM 596 C C . ASP A 1 80 ? 6.470 -11.481 -7.888 1.00 64.06 80 ASP A C 1
ATOM 598 O O . ASP A 1 80 ? 7.052 -11.862 -6.866 1.00 64.06 80 ASP A O 1
ATOM 602 N N . SER A 1 81 ? 5.747 -12.339 -8.618 1.00 57.19 81 SER A N 1
ATOM 603 C CA . SER A 1 81 ? 5.755 -13.790 -8.380 1.00 57.19 81 SER A CA 1
ATOM 604 C C . SER A 1 81 ? 7.171 -14.345 -8.520 1.00 57.19 81 SER A C 1
ATOM 606 O O . SER A 1 81 ? 7.863 -14.045 -9.491 1.00 57.19 81 SER A O 1
ATOM 608 N N . CYS A 1 82 ? 7.614 -15.155 -7.555 1.00 57.56 82 CYS A N 1
ATOM 609 C CA . CYS A 1 82 ? 8.985 -15.690 -7.438 1.00 57.56 82 CYS A CA 1
ATOM 610 C C . CYS A 1 82 ? 10.094 -14.720 -6.998 1.00 57.56 82 CYS A C 1
ATOM 612 O O . CYS A 1 82 ? 11.253 -15.138 -6.928 1.00 57.56 82 CYS A O 1
ATOM 614 N N . VAL A 1 83 ? 9.783 -13.476 -6.623 1.00 69.88 83 VAL A N 1
ATOM 615 C CA . VAL A 1 83 ? 10.741 -12.588 -5.940 1.00 69.88 83 VAL A CA 1
ATOM 616 C C . VAL A 1 83 ? 10.217 -12.155 -4.571 1.00 69.88 83 VAL A C 1
ATOM 618 O O . VAL A 1 83 ? 9.136 -12.550 -4.131 1.00 69.88 83 VAL A O 1
ATOM 621 N N . THR A 1 84 ? 11.032 -11.401 -3.834 1.00 79.06 84 THR A N 1
ATOM 622 C CA . THR A 1 84 ? 10.599 -10.814 -2.565 1.00 79.06 84 THR A CA 1
ATOM 623 C C . THR A 1 84 ? 9.464 -9.830 -2.820 1.00 79.06 84 THR A C 1
ATOM 625 O O . THR A 1 84 ? 9.668 -8.832 -3.509 1.00 79.06 84 THR A O 1
ATOM 628 N N . HIS A 1 85 ? 8.310 -10.088 -2.217 1.00 90.44 85 HIS A N 1
ATOM 629 C CA . HIS A 1 85 ? 7.102 -9.285 -2.350 1.00 90.44 85 HIS A CA 1
ATOM 630 C C . HIS A 1 85 ? 6.737 -8.601 -1.035 1.00 90.44 85 HIS A C 1
ATOM 632 O O . HIS A 1 85 ? 7.094 -9.070 0.054 1.00 90.44 85 HIS A O 1
ATOM 638 N N . ALA A 1 86 ? 6.010 -7.493 -1.130 1.00 91.31 86 ALA A N 1
ATOM 639 C CA . ALA A 1 86 ? 5.550 -6.731 0.018 1.00 91.31 86 ALA A CA 1
ATOM 640 C C . ALA A 1 86 ? 4.079 -6.341 -0.112 1.00 91.31 86 ALA A C 1
ATOM 642 O O . ALA A 1 86 ? 3.628 -5.889 -1.159 1.00 91.31 86 ALA A O 1
ATOM 643 N N . TRP A 1 87 ? 3.355 -6.475 0.995 1.00 94.00 87 TRP A N 1
ATOM 644 C CA . TRP A 1 87 ? 1.930 -6.185 1.101 1.00 94.00 87 TRP A CA 1
ATOM 645 C C . TRP A 1 87 ? 1.599 -5.660 2.506 1.00 94.00 87 TRP A C 1
ATOM 647 O O . TRP A 1 87 ? 2.492 -5.374 3.315 1.00 94.00 87 TRP A O 1
ATOM 657 N N . LEU A 1 88 ? 0.312 -5.512 2.825 1.00 95.62 88 LEU A N 1
ATOM 658 C CA . LEU A 1 88 ? -0.127 -5.042 4.136 1.00 95.62 88 LEU A CA 1
ATOM 659 C C . LEU A 1 88 ? -1.202 -5.928 4.759 1.00 95.62 88 LEU A C 1
ATOM 661 O O . LEU A 1 88 ? -1.953 -6.635 4.094 1.00 95.62 88 LEU A O 1
ATOM 665 N N . GLN A 1 89 ? -1.301 -5.843 6.081 1.00 95.88 89 GLN A N 1
ATOM 666 C CA . GLN A 1 89 ? -2.429 -6.386 6.821 1.00 95.88 89 GLN A CA 1
ATOM 667 C C . GLN A 1 89 ? -3.101 -5.298 7.636 1.00 95.88 89 GLN A C 1
ATOM 669 O O . GLN A 1 89 ? -2.436 -4.512 8.311 1.00 95.88 89 GLN A O 1
ATOM 674 N N . VAL A 1 90 ? -4.427 -5.289 7.598 1.00 95.62 90 VAL A N 1
ATOM 675 C CA . VAL A 1 90 ? -5.285 -4.307 8.255 1.00 95.62 90 VAL A CA 1
ATOM 676 C C . VAL A 1 90 ? -6.097 -5.013 9.333 1.00 95.62 90 VAL A C 1
ATOM 678 O O . VAL A 1 90 ? -6.702 -6.053 9.081 1.00 95.62 90 VAL A O 1
ATOM 681 N N . PHE A 1 91 ? -6.107 -4.465 10.546 1.00 94.25 91 PHE A N 1
ATOM 682 C CA . PHE A 1 91 ? -6.892 -5.006 11.647 1.00 94.25 91 PHE A CA 1
ATOM 683 C C . PHE A 1 91 ? -8.311 -4.446 11.618 1.00 94.25 91 PHE A C 1
ATOM 685 O O . PHE A 1 91 ? -8.522 -3.239 11.763 1.00 94.25 91 PHE A O 1
ATOM 692 N N . LEU A 1 92 ? -9.289 -5.335 11.484 1.00 90.88 92 LEU A N 1
ATOM 693 C CA . LEU A 1 92 ? -10.703 -4.998 11.516 1.00 90.88 92 LEU A CA 1
ATOM 694 C C . LEU A 1 92 ? -11.343 -5.601 12.773 1.00 90.88 92 LEU A C 1
ATOM 696 O O . LEU A 1 92 ? -11.263 -6.818 12.972 1.00 90.88 92 LEU A O 1
ATOM 700 N N . PRO A 1 93 ? -11.993 -4.788 13.630 1.00 88.38 93 PRO A N 1
ATOM 701 C CA . PRO A 1 93 ? -12.682 -5.293 14.812 1.00 88.38 93 PRO A CA 1
ATOM 702 C C . PRO A 1 93 ? -13.658 -6.419 14.450 1.00 88.38 93 PRO A C 1
ATOM 704 O O . PRO A 1 93 ? -14.506 -6.254 13.578 1.00 88.38 93 PRO A O 1
ATOM 707 N N . GLY A 1 94 ? -13.515 -7.573 15.101 1.00 89.88 94 GLY A N 1
ATOM 708 C CA . GLY A 1 94 ? -14.326 -8.769 14.849 1.00 89.88 94 GLY A CA 1
ATOM 709 C C . GLY A 1 94 ? -13.778 -9.720 13.777 1.00 89.88 94 GLY A C 1
ATOM 710 O O . GLY A 1 94 ? -13.954 -10.922 13.928 1.00 89.88 94 GLY A O 1
ATOM 711 N N . ALA A 1 95 ? -13.073 -9.226 12.754 1.00 89.75 95 ALA A N 1
ATOM 712 C CA . ALA A 1 95 ? -12.490 -10.068 11.698 1.00 89.75 95 ALA A CA 1
ATOM 713 C C . ALA A 1 95 ? -10.989 -10.356 11.900 1.00 89.75 95 ALA A C 1
ATOM 715 O O . ALA A 1 95 ? -10.457 -11.306 11.334 1.00 89.75 95 ALA A O 1
ATOM 716 N N . GLY A 1 96 ? -10.303 -9.567 12.732 1.00 93.25 96 GLY A N 1
ATOM 717 C CA . GLY A 1 96 ? -8.873 -9.725 12.987 1.00 93.25 96 GLY A CA 1
ATOM 718 C C . GLY A 1 96 ? -8.016 -9.096 11.889 1.00 93.25 96 GLY A C 1
ATOM 719 O O . GLY A 1 96 ? -8.367 -8.050 11.346 1.00 93.25 96 GLY A O 1
ATOM 720 N N . TRP A 1 97 ? -6.861 -9.701 11.604 1.00 95.12 97 TRP A N 1
ATOM 721 C CA . TRP A 1 97 ? -5.923 -9.221 10.587 1.00 95.12 97 TRP A CA 1
ATOM 722 C C . TRP A 1 97 ? -6.306 -9.746 9.206 1.00 95.12 97 TRP A C 1
ATOM 724 O O . TRP A 1 97 ? -6.236 -10.949 8.967 1.00 95.12 97 TRP A O 1
ATOM 734 N N . ILE A 1 98 ? -6.661 -8.836 8.304 1.00 94.50 98 ILE A N 1
ATOM 735 C CA . ILE A 1 98 ? -7.003 -9.138 6.913 1.00 94.50 98 ILE A CA 1
ATOM 736 C C . ILE A 1 98 ? -5.867 -8.675 6.005 1.00 94.50 98 ILE A C 1
ATOM 738 O O . ILE A 1 98 ? -5.352 -7.569 6.177 1.00 94.50 98 ILE A O 1
ATOM 742 N N . THR A 1 99 ? -5.466 -9.535 5.073 1.00 93.44 99 THR A N 1
ATOM 743 C CA . THR A 1 99 ? -4.417 -9.273 4.081 1.00 93.44 99 THR A CA 1
ATOM 744 C C . THR A 1 99 ? -4.975 -8.481 2.908 1.00 93.44 99 THR A C 1
ATOM 746 O O . THR A 1 99 ? -6.085 -8.761 2.473 1.00 93.44 99 THR A O 1
ATOM 749 N N . TYR A 1 100 ? -4.193 -7.516 2.430 1.00 92.69 100 TYR A N 1
ATOM 750 C CA . TYR A 1 100 ? -4.433 -6.787 1.190 1.00 92.69 100 TYR A CA 1
ATOM 751 C C . TYR A 1 100 ? -3.112 -6.651 0.432 1.00 92.69 100 TYR A C 1
ATOM 753 O O . TYR A 1 100 ? -2.083 -6.362 1.052 1.00 92.69 100 TYR A O 1
ATOM 761 N N . ASP A 1 101 ? -3.147 -6.833 -0.881 1.00 92.06 101 ASP A N 1
ATOM 762 C CA . ASP A 1 101 ? -2.037 -6.609 -1.802 1.00 92.06 101 ASP A CA 1
ATOM 763 C C . ASP A 1 101 ? -2.436 -5.580 -2.872 1.00 92.06 101 ASP A C 1
ATOM 765 O O . ASP A 1 101 ? -3.112 -5.925 -3.847 1.00 92.06 101 ASP A O 1
ATOM 769 N N . PRO A 1 102 ? -1.983 -4.323 -2.738 1.00 87.56 102 PRO A N 1
ATOM 770 C CA . PRO A 1 102 ? -2.323 -3.268 -3.683 1.00 87.56 102 PRO A CA 1
ATOM 771 C C . PRO A 1 102 ? -1.653 -3.450 -5.044 1.00 87.56 102 PRO A C 1
ATOM 773 O O . PRO A 1 102 ? -2.094 -2.845 -6.012 1.00 87.56 102 PRO A O 1
ATOM 776 N N . THR A 1 103 ? -0.597 -4.260 -5.130 1.00 84.88 103 THR A N 1
ATOM 777 C CA . THR A 1 103 ? 0.125 -4.504 -6.387 1.00 84.88 103 THR A CA 1
ATOM 778 C C . THR A 1 103 ? -0.706 -5.366 -7.327 1.00 84.88 103 THR A C 1
ATOM 780 O O . THR A 1 103 ? -0.762 -5.141 -8.531 1.00 84.88 103 THR A O 1
ATOM 783 N N . ASN A 1 104 ? -1.366 -6.356 -6.737 1.00 82.31 104 ASN A N 1
ATOM 784 C CA . ASN A 1 104 ? -2.047 -7.443 -7.421 1.00 82.31 104 ASN A CA 1
ATOM 785 C C . ASN A 1 104 ? -3.573 -7.404 -7.235 1.00 82.31 104 ASN A C 1
ATOM 787 O O . ASN A 1 104 ? -4.288 -8.253 -7.763 1.00 82.31 104 ASN A O 1
ATOM 791 N N . ASN A 1 105 ? -4.070 -6.414 -6.488 1.00 85.69 105 ASN A N 1
ATOM 792 C CA . ASN A 1 105 ? -5.466 -6.261 -6.095 1.00 85.69 105 ASN A CA 1
ATOM 793 C C . ASN A 1 105 ? -6.042 -7.495 -5.365 1.00 85.69 105 ASN A C 1
ATOM 795 O O . ASN A 1 105 ? -7.167 -7.916 -5.647 1.00 85.69 105 ASN A O 1
ATOM 799 N N . LEU A 1 106 ? -5.267 -8.055 -4.428 1.00 81.06 106 LEU A N 1
ATOM 800 C CA . LEU A 1 106 ? -5.682 -9.163 -3.550 1.00 81.06 106 LEU A CA 1
ATOM 801 C C . LEU A 1 106 ? -6.082 -8.683 -2.154 1.00 81.06 106 LEU A C 1
ATOM 803 O O . LEU A 1 106 ? -5.653 -7.571 -1.764 1.00 81.06 106 LEU A O 1
#

pLDDT: mean 86.63, std 11.6, range [55.66, 96.81]

Radius of gyration: 13.78 Å; chains: 1; bounding box: 34×37×34 Å